Protein AF-A0A6C0IBD9-F1 (afdb_monomer_lite)

pLDDT: mean 82.24, std 17.54, range [25.2, 97.81]

Secondary structure (DSSP, 8-state):
---TTTT---SHHHHHHHHHHHHHHHHHTT--HHHHHHHHHHT-HHHHHHH---HHHHHHHHHHHHHHHHHHHHHHHHHH-HHHHHHHHHHTT----SSHHHHHHHHHHH----HHHHHTT---GGG-SHHHHHHHHHH-GGGSPPHHHHHT-HHHHHHHHHTTS-SS---

Foldseek 3Di:
DQDPVLPPQPDLVQLVVLLVVLVVVCVVVVHDSVVLLVCLLVVVVVVVCVVDPDPVNVVSSVSNNVVLLVLLVLVLVCLVDLVSLQSVCVVLVHHRDPDSVVSLVCCLVFAQDQSSCVSNVNDDPVQRDLVSSVVVCVVVVSSQRRQVSQVVRPSSNVSVVSSDPPRDDDD

Structure (mmCIF, N/CA/C/O backbone):
data_AF-A0A6C0IBD9-F1
#
_entry.id   AF-A0A6C0IBD9-F1
#
loop_
_atom_site.group_PDB
_atom_site.id
_atom_site.type_symbol
_atom_site.label_atom_id
_atom_site.label_alt_id
_atom_site.label_comp_id
_atom_site.label_asym_id
_atom_site.label_entity_id
_atom_site.label_seq_id
_atom_site.pdbx_PDB_ins_code
_atom_site.Cartn_x
_atom_site.Cartn_y
_atom_site.Cartn_z
_atom_site.occupancy
_atom_site.B_iso_or_equiv
_atom_site.auth_seq_id
_atom_site.auth_comp_id
_atom_site.auth_asym_id
_atom_site.auth_atom_id
_atom_site.pdbx_PDB_model_num
ATOM 1 N N . MET A 1 1 ? 25.319 10.647 -8.189 1.00 31.70 1 MET A N 1
ATOM 2 C CA . MET A 1 1 ? 24.525 11.658 -7.456 1.00 31.70 1 MET A CA 1
ATOM 3 C C . MET A 1 1 ? 23.098 11.141 -7.379 1.00 31.70 1 MET A C 1
ATOM 5 O O . MET A 1 1 ? 22.631 10.667 -8.409 1.00 31.70 1 MET A O 1
ATOM 9 N N . PRO A 1 2 ? 22.431 11.127 -6.214 1.00 34.00 2 PRO A N 1
ATOM 10 C CA . PRO A 1 2 ? 21.017 10.770 -6.173 1.00 34.00 2 PRO A CA 1
ATOM 11 C C . PRO A 1 2 ? 20.202 11.852 -6.917 1.00 34.00 2 PRO A C 1
ATOM 13 O O . PRO A 1 2 ? 20.572 13.027 -6.829 1.00 34.00 2 PRO A O 1
ATOM 16 N N . PRO A 1 3 ? 19.142 11.495 -7.665 1.00 36.56 3 PRO A N 1
ATOM 17 C CA . PRO A 1 3 ? 18.334 12.463 -8.404 1.00 36.56 3 PRO A CA 1
ATOM 18 C C . PRO A 1 3 ? 17.710 13.496 -7.458 1.00 36.56 3 PRO A C 1
ATOM 20 O O . PRO A 1 3 ? 17.002 13.145 -6.513 1.00 36.56 3 PRO A O 1
ATOM 23 N N . GLN A 1 4 ? 17.948 14.781 -7.734 1.00 39.50 4 GLN A N 1
ATOM 24 C CA . GLN A 1 4 ? 17.478 15.932 -6.947 1.00 39.50 4 GLN A CA 1
ATOM 25 C C . GLN A 1 4 ? 15.945 16.117 -6.950 1.00 39.50 4 GLN A C 1
ATOM 27 O O . GLN A 1 4 ? 15.435 16.998 -6.259 1.00 39.50 4 GLN A O 1
ATOM 32 N N . GLN A 1 5 ? 15.186 15.267 -7.650 1.00 38.66 5 GLN A N 1
ATOM 33 C CA . GLN A 1 5 ? 13.717 15.279 -7.647 1.00 38.66 5 GLN A CA 1
ATOM 34 C C . GLN A 1 5 ? 13.072 14.275 -6.677 1.00 38.66 5 GLN A C 1
ATOM 36 O O . GLN A 1 5 ? 11.886 14.396 -6.386 1.00 38.66 5 GLN A O 1
ATOM 41 N N . LEU A 1 6 ? 13.842 13.360 -6.075 1.00 40.53 6 LEU A N 1
ATOM 42 C CA . LEU A 1 6 ? 13.372 12.543 -4.942 1.00 40.53 6 LEU A CA 1
ATOM 43 C C . LEU A 1 6 ? 13.369 13.321 -3.608 1.00 40.53 6 LEU A C 1
ATOM 45 O O . LEU A 1 6 ? 12.965 12.790 -2.577 1.00 40.53 6 LEU A O 1
ATOM 49 N N . SER A 1 7 ? 13.797 14.589 -3.631 1.00 35.22 7 SER A N 1
ATOM 50 C CA . SER A 1 7 ? 13.918 15.481 -2.467 1.00 35.22 7 SER A CA 1
ATOM 51 C C . SER A 1 7 ? 12.620 16.181 -2.056 1.00 35.22 7 SER A C 1
ATOM 53 O O . SER A 1 7 ? 12.637 16.964 -1.110 1.00 35.22 7 SER A O 1
ATOM 55 N N . GLN A 1 8 ? 11.485 15.896 -2.699 1.00 40.84 8 GLN A N 1
ATOM 56 C CA . GLN A 1 8 ? 10.201 16.077 -2.022 1.00 40.84 8 GLN A CA 1
ATOM 57 C C . GLN A 1 8 ? 9.973 14.850 -1.143 1.00 40.84 8 GLN A C 1
ATOM 59 O O . GLN A 1 8 ? 9.264 13.916 -1.510 1.00 40.84 8 GLN A O 1
ATOM 64 N N . SER A 1 9 ? 10.613 14.853 0.026 1.00 41.69 9 SER A N 1
ATOM 65 C CA . SER A 1 9 ? 10.329 13.965 1.150 1.00 41.69 9 SER A CA 1
ATOM 66 C C . SER A 1 9 ? 8.901 14.211 1.660 1.00 41.69 9 SER A C 1
ATOM 68 O O . SER A 1 9 ? 8.670 14.756 2.736 1.00 41.69 9 SER A O 1
ATOM 70 N N . LEU A 1 10 ? 7.909 13.834 0.856 1.00 43.06 10 LEU A N 1
ATOM 71 C CA . LEU A 1 10 ? 6.493 13.880 1.189 1.00 43.06 10 LEU A CA 1
ATOM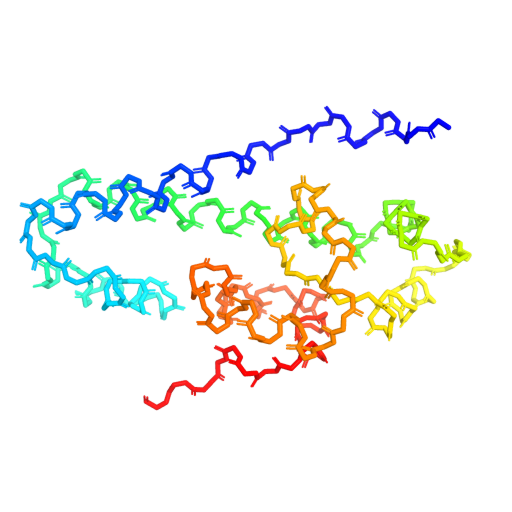 72 C C . LEU A 1 10 ? 6.203 12.843 2.285 1.00 43.06 10 LEU A C 1
ATOM 74 O O . LEU A 1 10 ? 6.016 11.658 2.029 1.00 43.06 10 LEU A O 1
ATOM 78 N N . GLN A 1 11 ? 6.261 13.318 3.530 1.00 47.41 11 GLN A N 1
ATOM 79 C CA . GLN A 1 11 ? 5.359 13.034 4.657 1.00 47.41 11 GLN A CA 1
ATOM 80 C C . GLN A 1 11 ? 4.943 11.581 4.975 1.00 47.41 11 GLN A C 1
ATOM 82 O O . GLN A 1 11 ? 4.006 11.361 5.728 1.00 47.41 11 GLN A O 1
ATOM 87 N N . LEU A 1 12 ? 5.687 10.555 4.568 1.00 53.12 12 LEU A N 1
ATOM 88 C CA . LEU A 1 12 ? 5.443 9.183 5.047 1.00 53.12 12 LEU A CA 1
ATOM 89 C C . LEU A 1 12 ? 5.873 8.922 6.499 1.00 53.12 12 LEU A C 1
ATOM 91 O O . LEU A 1 12 ? 5.626 7.838 7.033 1.00 53.12 12 LEU A O 1
ATOM 95 N N . SER A 1 13 ? 6.503 9.900 7.160 1.00 60.91 13 SER A N 1
ATOM 96 C CA . SER A 1 13 ? 6.612 9.927 8.625 1.00 60.91 13 SER A CA 1
ATOM 97 C C . SER A 1 13 ? 5.240 10.058 9.294 1.00 60.91 13 SER A C 1
ATOM 99 O O . SER A 1 13 ? 5.059 9.532 10.389 1.00 60.91 13 SER A O 1
ATOM 101 N N . SER A 1 14 ? 4.268 10.685 8.623 1.00 84.56 14 SER A N 1
ATOM 102 C CA . SER A 1 14 ? 2.921 10.919 9.146 1.00 84.56 14 SER A CA 1
ATOM 103 C C . SER A 1 14 ? 2.091 9.635 9.204 1.00 84.56 14 SER A C 1
ATOM 105 O O . SER A 1 14 ? 1.428 9.395 10.206 1.00 84.56 14 SER A O 1
ATOM 107 N N . TYR A 1 15 ? 2.182 8.745 8.204 1.00 90.75 15 TYR A N 1
ATOM 108 C CA . TYR A 1 15 ? 1.465 7.460 8.242 1.00 9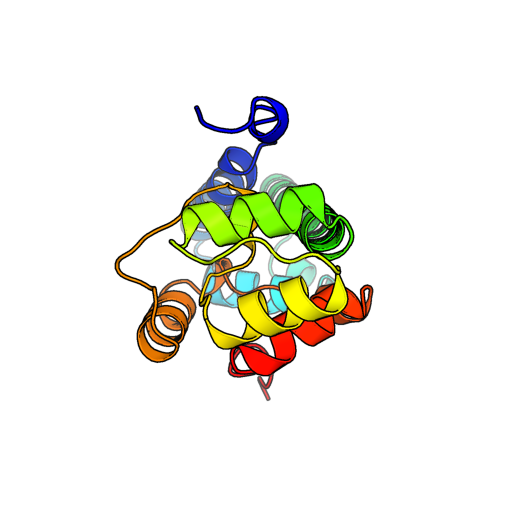0.75 15 TYR A CA 1
ATOM 109 C C . TYR A 1 15 ? 1.868 6.597 9.445 1.00 90.75 15 TYR A C 1
ATOM 111 O O . TYR A 1 15 ? 1.018 6.133 10.204 1.00 90.75 15 TYR A O 1
ATOM 119 N N . ASP A 1 16 ? 3.176 6.389 9.629 1.00 90.50 16 ASP A N 1
ATOM 120 C CA . ASP A 1 16 ? 3.690 5.581 10.741 1.00 90.50 16 ASP A CA 1
ATOM 121 C C . ASP A 1 16 ? 3.402 6.244 12.096 1.00 90.50 16 ASP A C 1
ATOM 123 O O . ASP A 1 16 ? 3.148 5.542 13.076 1.00 90.50 16 ASP A O 1
ATOM 127 N N . TYR A 1 17 ? 3.389 7.582 12.138 1.00 92.81 17 TYR A N 1
ATOM 128 C CA . TYR A 1 17 ? 2.923 8.356 13.284 1.00 92.81 17 TYR A CA 1
ATOM 129 C C . TYR A 1 17 ? 1.454 8.040 13.601 1.00 92.81 17 TYR A C 1
ATOM 131 O O . TYR A 1 17 ? 1.188 7.512 14.675 1.00 92.81 17 TYR A O 1
ATOM 139 N N . TYR A 1 18 ? 0.516 8.241 12.668 1.00 95.50 18 TYR A N 1
ATOM 140 C CA . TYR A 1 18 ? -0.912 8.021 12.935 1.00 95.50 18 TYR A CA 1
ATOM 141 C C . TYR A 1 18 ? -1.237 6.568 13.289 1.00 95.50 18 TYR A C 1
ATOM 143 O O . TYR A 1 18 ? -2.070 6.325 14.156 1.00 95.50 18 TYR A O 1
ATOM 151 N N . ILE A 1 19 ? -0.550 5.590 12.688 1.00 95.56 19 ILE A N 1
ATOM 152 C CA . ILE A 1 19 ? -0.688 4.179 13.077 1.00 95.56 19 ILE A CA 1
ATOM 153 C C . ILE A 1 19 ? -0.262 3.953 14.531 1.00 95.56 19 ILE A C 1
ATOM 155 O O . ILE A 1 19 ? -0.921 3.203 15.255 1.00 95.56 19 ILE A O 1
ATOM 159 N N . ARG A 1 20 ? 0.843 4.569 14.962 1.00 95.75 20 ARG A N 1
ATOM 160 C CA . ARG A 1 20 ? 1.328 4.449 16.338 1.00 95.75 20 ARG A CA 1
ATOM 161 C C . ARG A 1 20 ? 0.386 5.143 17.318 1.00 95.75 20 ARG A C 1
ATOM 163 O O . ARG A 1 20 ? 0.030 4.516 18.310 1.00 95.75 20 ARG A O 1
ATOM 170 N N . GLU A 1 21 ? -0.031 6.373 17.028 1.00 97.12 21 GLU A N 1
ATOM 171 C CA . GLU A 1 21 ? -0.967 7.115 17.879 1.00 97.12 21 GLU A CA 1
ATOM 172 C C . GLU A 1 21 ? -2.305 6.373 17.991 1.00 97.12 21 GLU A C 1
ATOM 174 O O . GLU A 1 21 ? -2.779 6.135 19.095 1.00 97.12 21 GLU A O 1
ATOM 179 N N . LEU A 1 22 ? -2.853 5.863 16.878 1.00 97.06 22 LEU A N 1
ATOM 180 C CA . LEU A 1 22 ? -4.075 5.052 16.903 1.00 97.06 22 LEU A CA 1
ATOM 181 C C . LEU A 1 22 ? -3.910 3.821 17.799 1.00 97.06 22 LEU A C 1
ATOM 183 O O . LEU A 1 22 ? -4.800 3.480 18.572 1.00 97.06 22 LEU A O 1
ATOM 187 N N . LYS A 1 23 ? -2.765 3.138 17.711 1.00 97.12 23 LYS A N 1
ATOM 188 C CA . LYS A 1 23 ? -2.494 1.968 18.548 1.00 97.12 23 LYS A CA 1
ATOM 189 C C . LYS A 1 23 ? -2.469 2.325 20.039 1.00 97.12 23 LYS A C 1
ATOM 191 O O . LYS A 1 23 ? -2.993 1.546 20.830 1.00 97.12 23 LYS A O 1
ATOM 196 N N . ILE A 1 24 ? -1.882 3.466 20.404 1.00 96.94 24 ILE A N 1
ATOM 197 C CA . ILE A 1 24 ? -1.840 3.966 21.786 1.00 96.94 24 ILE A CA 1
ATOM 198 C C . ILE A 1 24 ? -3.256 4.302 22.268 1.00 96.94 24 ILE A C 1
ATOM 200 O O . ILE A 1 24 ? -3.685 3.790 23.299 1.00 96.94 24 ILE A O 1
ATOM 204 N N . GLU A 1 25 ? -4.013 5.080 21.495 1.00 97.06 25 GLU A N 1
ATOM 205 C CA . GLU A 1 25 ? -5.364 5.512 21.872 1.00 97.06 25 GLU A CA 1
ATOM 206 C C . GLU A 1 25 ? -6.341 4.340 22.027 1.00 97.06 25 GLU A C 1
ATOM 208 O O . GLU A 1 25 ? -7.132 4.303 22.975 1.00 97.06 25 GLU A O 1
ATOM 213 N N . LEU A 1 26 ? -6.256 3.341 21.142 1.00 96.38 26 LEU A N 1
ATOM 214 C CA . LEU A 1 26 ? -7.049 2.118 21.259 1.00 96.38 26 LEU A CA 1
ATOM 215 C C . LEU A 1 26 ? -6.637 1.293 22.481 1.00 96.38 26 LEU A C 1
ATOM 217 O O . LEU A 1 26 ? -7.504 0.799 23.200 1.00 96.38 26 LEU A O 1
ATOM 221 N N . GLN A 1 27 ? -5.334 1.175 22.757 1.00 96.00 27 GLN A N 1
ATOM 222 C CA . GLN A 1 27 ? -4.835 0.465 23.935 1.00 96.00 27 GLN A CA 1
ATOM 223 C C . GLN A 1 27 ? -5.318 1.119 25.237 1.00 96.00 27 GLN A C 1
ATOM 225 O O . GLN A 1 27 ? -5.763 0.405 26.134 1.00 96.00 27 GLN A O 1
ATOM 230 N N . ASN A 1 28 ? -5.303 2.452 25.316 1.00 95.31 28 ASN A N 1
ATOM 231 C CA . ASN A 1 28 ? -5.788 3.208 26.476 1.00 95.31 28 ASN A CA 1
ATOM 232 C C . ASN A 1 28 ? -7.280 2.967 26.764 1.00 95.31 28 ASN A C 1
ATOM 234 O O . ASN A 1 28 ? -7.715 3.100 27.903 1.00 95.31 28 ASN A O 1
ATOM 238 N N . ARG A 1 29 ? -8.058 2.575 25.747 1.00 93.62 29 ARG A N 1
ATOM 239 C CA . ARG A 1 29 ? -9.495 2.265 25.849 1.00 93.62 29 ARG A CA 1
ATOM 240 C C . ARG A 1 29 ? -9.796 0.763 25.878 1.00 93.62 29 ARG A C 1
ATOM 242 O O . ARG A 1 29 ? -10.957 0.372 25.850 1.00 93.62 29 ARG A O 1
ATOM 249 N N . GLY A 1 30 ? -8.773 -0.093 25.903 1.00 94.62 30 GLY A N 1
ATOM 250 C CA . GLY A 1 30 ? -8.948 -1.549 25.883 1.00 94.62 30 GLY A CA 1
ATOM 251 C C . GLY A 1 30 ? -9.475 -2.106 24.553 1.00 94.62 30 GLY A C 1
ATOM 252 O O . GLY A 1 30 ? -9.989 -3.223 24.512 1.00 94.62 30 GLY A O 1
ATOM 253 N N . ILE A 1 31 ? -9.349 -1.357 23.454 1.00 94.94 31 ILE A N 1
ATOM 254 C CA . ILE A 1 31 ? -9.836 -1.750 22.129 1.00 94.94 31 ILE A CA 1
ATOM 255 C C . ILE A 1 31 ? -8.717 -2.445 21.345 1.00 94.94 31 ILE A C 1
ATOM 257 O O . ILE A 1 31 ? -7.569 -2.001 21.290 1.00 94.94 31 ILE A O 1
ATOM 261 N N . ASN A 1 32 ? -9.048 -3.559 20.690 1.00 94.56 32 ASN A N 1
ATOM 262 C CA . ASN A 1 32 ? -8.076 -4.328 19.922 1.00 94.56 32 ASN A CA 1
ATOM 263 C C . ASN A 1 32 ? -7.703 -3.624 18.602 1.00 94.56 32 ASN A C 1
ATOM 265 O O . ASN A 1 32 ? -8.508 -3.550 17.672 1.00 94.56 32 ASN A O 1
ATOM 269 N N . PHE A 1 33 ? -6.441 -3.197 18.486 1.00 94.94 33 PHE A N 1
ATOM 270 C CA . PHE A 1 33 ? -5.902 -2.550 17.282 1.00 94.94 33 PHE A CA 1
ATOM 271 C C . PHE A 1 33 ? -6.101 -3.363 15.995 1.00 94.94 33 PHE A C 1
ATOM 273 O O . PHE A 1 33 ? -6.429 -2.792 14.958 1.00 94.94 33 PHE A O 1
ATOM 280 N N . ASN A 1 34 ? -5.926 -4.688 16.030 1.00 91.69 34 ASN A N 1
ATOM 281 C CA . ASN A 1 34 ? -6.052 -5.514 14.826 1.00 91.69 34 ASN A CA 1
ATOM 282 C C . ASN A 1 34 ? -7.502 -5.587 14.329 1.00 91.69 34 ASN A C 1
ATOM 284 O O . ASN A 1 34 ? -7.712 -5.647 13.117 1.00 91.69 34 ASN A O 1
ATOM 288 N N . ASN A 1 35 ? -8.483 -5.549 15.238 1.00 92.38 35 ASN A N 1
ATOM 289 C CA . ASN A 1 35 ? -9.898 -5.509 14.867 1.00 92.38 35 ASN A CA 1
ATOM 290 C C . ASN A 1 35 ? -10.220 -4.207 14.131 1.00 92.38 35 ASN A C 1
ATOM 292 O O . ASN A 1 35 ? -10.748 -4.259 13.023 1.00 92.38 35 ASN A O 1
ATOM 296 N N . ILE A 1 36 ? -9.817 -3.063 14.693 1.00 94.56 36 ILE A N 1
ATOM 297 C CA . ILE A 1 36 ? -10.009 -1.753 14.057 1.00 94.56 36 ILE A CA 1
ATOM 298 C C . ILE A 1 36 ? -9.263 -1.680 12.724 1.00 94.56 36 ILE A C 1
ATOM 300 O O . ILE A 1 36 ? -9.847 -1.333 11.704 1.00 94.56 36 ILE A O 1
ATOM 304 N N . LEU A 1 37 ? -7.999 -2.103 12.679 1.00 92.44 37 LEU A N 1
ATOM 305 C CA . LEU A 1 37 ? -7.212 -2.101 11.448 1.00 92.44 37 LEU A CA 1
ATOM 306 C C . LEU A 1 37 ? -7.848 -2.951 10.336 1.00 92.44 37 LEU A C 1
ATOM 308 O O . LEU A 1 37 ? -7.778 -2.575 9.164 1.00 92.44 37 LEU A O 1
ATOM 312 N N . ARG A 1 38 ? -8.459 -4.092 10.680 1.00 90.19 38 ARG A N 1
ATOM 313 C CA . ARG A 1 38 ? -9.203 -4.920 9.721 1.00 90.19 38 ARG A CA 1
ATOM 314 C C . ARG A 1 38 ? -10.385 -4.149 9.135 1.00 90.19 38 ARG A C 1
ATOM 316 O O . ARG A 1 38 ? -10.545 -4.169 7.920 1.00 90.19 38 ARG A O 1
ATOM 323 N N . LEU A 1 39 ? -11.157 -3.453 9.969 1.00 92.00 39 LEU A N 1
ATOM 324 C CA . LEU A 1 39 ? -12.292 -2.642 9.520 1.00 92.00 39 LEU A CA 1
ATOM 325 C C . LEU A 1 39 ? -11.834 -1.487 8.620 1.00 92.00 39 LEU A C 1
ATOM 327 O O . LEU A 1 39 ? -12.358 -1.336 7.521 1.00 92.00 39 LEU A O 1
ATOM 331 N N . ILE A 1 40 ? -10.764 -0.773 8.996 1.00 91.00 40 ILE A N 1
ATOM 332 C CA . ILE A 1 40 ? -10.164 0.285 8.159 1.00 91.00 40 ILE A CA 1
ATOM 333 C C . ILE A 1 40 ? -9.731 -0.280 6.797 1.00 91.00 40 ILE A C 1
ATOM 335 O O . ILE A 1 40 ? -9.925 0.347 5.759 1.00 91.00 40 ILE A O 1
ATOM 339 N N . ASN A 1 41 ? -9.119 -1.468 6.770 1.00 85.19 41 ASN A N 1
ATOM 340 C CA . ASN A 1 41 ? -8.682 -2.104 5.522 1.00 85.19 41 ASN A CA 1
ATOM 341 C C . ASN A 1 41 ? -9.843 -2.536 4.618 1.00 85.19 41 ASN A C 1
ATOM 343 O O . ASN A 1 41 ? -9.652 -2.598 3.404 1.00 85.19 41 ASN A O 1
ATOM 347 N N . ASN A 1 42 ? -10.999 -2.837 5.208 1.00 84.56 42 ASN A N 1
ATOM 348 C CA . ASN A 1 42 ? -12.224 -3.207 4.504 1.00 84.56 42 ASN A CA 1
ATOM 349 C C . ASN A 1 42 ? -13.122 -2.000 4.186 1.00 84.56 42 ASN A C 1
ATOM 351 O O . ASN A 1 42 ? -14.161 -2.189 3.558 1.00 84.56 42 ASN A O 1
ATOM 355 N N . GLN A 1 43 ? -12.730 -0.796 4.626 1.00 85.94 43 GLN A N 1
ATOM 356 C CA . GLN A 1 43 ? -13.541 0.425 4.560 1.00 85.94 43 GLN A CA 1
ATOM 357 C C . GLN A 1 43 ? -14.906 0.277 5.263 1.00 85.94 43 GLN A C 1
ATOM 359 O O . GLN A 1 43 ? -15.892 0.884 4.859 1.00 85.94 43 GLN A O 1
ATOM 364 N N . ASP A 1 44 ? -14.963 -0.530 6.326 1.00 89.44 44 ASP A N 1
ATOM 365 C CA . ASP A 1 44 ? -16.169 -0.746 7.134 1.00 89.44 44 ASP A CA 1
ATOM 366 C C . ASP A 1 44 ? -16.275 0.326 8.230 1.00 89.44 44 ASP A C 1
ATOM 368 O O . ASP A 1 44 ? -15.952 0.093 9.397 1.00 89.44 44 ASP A O 1
ATOM 372 N N . PHE A 1 45 ? -16.645 1.543 7.824 1.00 88.50 45 PHE A N 1
ATOM 373 C CA . PHE A 1 45 ? -16.739 2.690 8.730 1.00 88.50 45 PHE A CA 1
ATOM 374 C C . PHE A 1 45 ? -17.926 2.589 9.692 1.00 88.50 45 PHE A C 1
ATOM 376 O O . PHE A 1 45 ? -17.801 3.005 10.839 1.00 88.50 45 PHE A O 1
ATOM 383 N N . GLU A 1 46 ? -19.027 1.961 9.278 1.00 89.62 46 GLU A N 1
ATOM 384 C CA . GLU A 1 46 ? -20.162 1.677 10.165 1.00 89.62 46 GLU A CA 1
ATOM 385 C C . GLU A 1 46 ? -19.749 0.727 11.297 1.00 89.62 46 GLU A C 1
ATOM 387 O O . GLU A 1 46 ? -20.015 0.997 12.471 1.00 89.62 46 GLU A O 1
ATOM 392 N N . GLY A 1 47 ? -19.013 -0.343 10.972 1.00 90.94 47 GLY A N 1
ATOM 393 C CA . GLY A 1 47 ? -18.452 -1.257 11.961 1.00 90.94 47 GLY A CA 1
ATOM 394 C C . GLY A 1 47 ? -17.442 -0.587 12.898 1.00 90.94 47 GLY A C 1
ATOM 395 O O . GLY A 1 47 ? -17.368 -0.946 14.073 1.00 90.94 47 GLY A O 1
ATOM 396 N N . ILE A 1 48 ? -16.684 0.407 12.417 1.00 91.31 48 ILE A N 1
ATOM 397 C CA . ILE A 1 48 ? -15.802 1.223 13.269 1.00 91.31 48 ILE A CA 1
ATOM 398 C C . ILE A 1 48 ? -16.635 2.061 14.238 1.00 91.31 48 ILE A C 1
ATOM 400 O O . ILE A 1 48 ? -16.383 1.993 15.439 1.00 91.31 48 ILE A O 1
ATOM 404 N N . SER A 1 49 ? -17.639 2.794 13.748 1.00 89.88 49 SER A N 1
ATOM 405 C CA . SER A 1 49 ? -18.496 3.654 14.575 1.00 89.88 49 SER A CA 1
ATOM 406 C C . SER A 1 49 ? -19.287 2.878 15.632 1.00 89.88 49 SER A C 1
ATOM 408 O O . SER A 1 49 ? -19.561 3.405 16.706 1.00 89.88 49 SER A O 1
ATOM 410 N N . ALA A 1 50 ? -19.611 1.608 15.374 1.00 91.50 50 ALA A N 1
ATOM 411 C CA . ALA A 1 50 ? -20.248 0.732 16.358 1.00 91.50 50 ALA A CA 1
ATOM 412 C C . ALA A 1 50 ? -19.325 0.352 17.536 1.00 91.50 50 ALA A C 1
ATOM 414 O O . ALA A 1 50 ? -19.811 -0.023 18.602 1.00 91.50 50 ALA A O 1
ATOM 415 N N . ILE A 1 51 ? -18.002 0.421 17.354 1.00 90.00 51 ILE A N 1
ATOM 416 C CA . ILE A 1 51 ? -16.995 0.072 18.374 1.00 90.00 51 ILE A CA 1
ATOM 417 C C . ILE A 1 51 ? -16.406 1.331 19.018 1.00 90.00 51 ILE A C 1
ATOM 419 O O . ILE A 1 51 ? -16.064 1.330 20.200 1.00 90.00 51 ILE A O 1
ATOM 423 N N . VAL A 1 52 ? -16.249 2.389 18.228 1.00 88.69 52 VAL A N 1
ATOM 424 C CA . VAL A 1 52 ? -15.563 3.621 18.593 1.00 88.69 52 VAL A CA 1
ATOM 425 C C . VAL A 1 52 ? -16.511 4.796 18.397 1.00 88.69 52 VAL A C 1
ATOM 427 O O . VAL A 1 52 ? -16.855 5.149 17.273 1.00 88.69 52 VAL A O 1
ATOM 430 N N . ASN A 1 53 ? -16.850 5.457 19.499 1.00 86.88 53 ASN A N 1
ATOM 431 C CA . ASN A 1 53 ? -17.492 6.767 19.495 1.00 86.88 53 ASN A CA 1
ATOM 432 C C . ASN A 1 53 ? -16.566 7.775 20.192 1.00 86.88 53 ASN A C 1
ATOM 434 O O . ASN A 1 53 ? -16.802 8.163 21.334 1.00 86.88 53 ASN A O 1
ATOM 438 N N . ASP A 1 54 ? -15.440 8.082 19.546 1.00 92.44 54 ASP A N 1
ATOM 439 C CA . ASP A 1 54 ? -14.375 8.921 20.096 1.00 92.44 54 ASP A CA 1
ATOM 440 C C . ASP A 1 54 ? -13.744 9.769 18.986 1.00 92.44 54 ASP A C 1
ATOM 442 O O . ASP A 1 54 ? -13.221 9.236 18.002 1.00 92.44 54 ASP A O 1
ATOM 446 N N . ASP A 1 55 ? -13.787 11.089 19.157 1.00 92.69 55 ASP A N 1
ATOM 447 C CA . ASP A 1 55 ? -13.347 12.050 18.143 1.00 92.69 55 ASP A CA 1
ATOM 448 C C . ASP A 1 55 ? -11.854 11.935 17.818 1.00 92.69 55 ASP A C 1
ATOM 450 O O . ASP A 1 55 ? -11.458 12.091 16.662 1.00 92.69 55 ASP A O 1
ATOM 454 N N . ILE 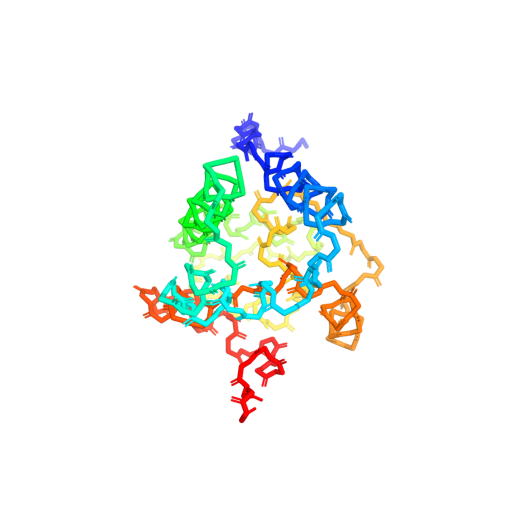A 1 56 ? -11.013 11.623 18.812 1.00 94.50 56 ILE A N 1
ATOM 455 C CA . ILE A 1 56 ? -9.564 11.489 18.617 1.00 94.50 56 ILE A CA 1
ATOM 456 C C . ILE A 1 56 ? -9.281 10.256 17.764 1.00 94.50 56 ILE A C 1
ATOM 458 O O . ILE A 1 56 ? -8.509 10.327 16.805 1.00 94.50 56 ILE A O 1
ATOM 462 N N . ILE A 1 57 ? -9.915 9.125 18.079 1.00 94.88 57 ILE A N 1
ATOM 463 C CA . ILE A 1 57 ? -9.735 7.902 17.293 1.00 94.88 57 ILE A CA 1
ATOM 464 C C . ILE A 1 57 ? -10.275 8.088 15.874 1.00 94.88 57 ILE A C 1
ATOM 466 O O . ILE A 1 57 ? -9.580 7.726 14.923 1.00 94.88 57 ILE A O 1
ATOM 470 N N . ASN A 1 58 ? -11.464 8.672 15.719 1.00 93.56 58 ASN A N 1
ATOM 471 C CA . ASN A 1 58 ? -12.053 8.928 14.405 1.00 93.56 58 ASN A CA 1
ATOM 472 C C . ASN A 1 58 ? -11.139 9.821 13.555 1.00 93.56 58 ASN A C 1
ATOM 474 O O . ASN A 1 58 ? -10.805 9.459 12.427 1.00 93.56 58 ASN A O 1
ATOM 478 N N . TYR A 1 59 ? -10.606 10.900 14.136 1.00 94.88 59 TYR A N 1
ATOM 479 C CA . TYR A 1 59 ? -9.613 11.744 13.474 1.00 94.88 59 TYR A CA 1
ATOM 480 C C . TYR A 1 59 ? -8.376 10.950 13.024 1.00 94.88 59 TYR A C 1
ATOM 482 O O . TYR A 1 59 ? -7.938 11.070 11.880 1.00 94.88 59 TYR A O 1
ATOM 490 N N . LEU A 1 60 ? -7.801 10.109 13.889 1.00 96.56 60 LEU A N 1
ATOM 491 C CA . LEU A 1 60 ? -6.624 9.305 13.540 1.00 96.56 60 LEU A CA 1
ATOM 492 C C . LEU A 1 60 ? -6.911 8.326 12.393 1.00 96.56 60 LEU A C 1
ATOM 494 O O . LEU A 1 60 ? -6.061 8.142 11.517 1.00 96.56 60 LEU A O 1
ATOM 498 N N . ILE A 1 61 ? -8.099 7.721 12.375 1.00 94.88 61 ILE A N 1
ATOM 499 C CA . ILE A 1 61 ? -8.545 6.830 11.300 1.00 94.88 61 ILE A CA 1
ATOM 500 C C . ILE A 1 61 ? -8.657 7.594 9.980 1.00 94.88 61 ILE A C 1
ATOM 502 O O . ILE A 1 61 ? -8.091 7.147 8.978 1.00 94.88 61 ILE A O 1
ATOM 506 N N . ASP A 1 62 ? -9.290 8.765 9.985 1.00 93.25 62 ASP A N 1
ATOM 507 C CA . ASP A 1 62 ? -9.415 9.613 8.797 1.00 93.25 62 ASP A CA 1
ATOM 508 C C . ASP A 1 62 ? -8.044 10.007 8.248 1.00 93.25 62 ASP A C 1
ATOM 510 O O . ASP A 1 62 ? -7.786 9.902 7.045 1.00 93.25 62 ASP A O 1
ATOM 514 N N . ARG A 1 63 ? -7.108 10.381 9.130 1.00 95.00 63 ARG A N 1
ATOM 515 C CA . ARG A 1 63 ? -5.725 10.676 8.737 1.00 95.00 63 ARG A CA 1
ATOM 516 C C . ARG A 1 63 ? -5.031 9.455 8.131 1.00 95.00 63 ARG A C 1
ATOM 518 O O . ARG A 1 63 ? -4.359 9.593 7.114 1.00 95.00 63 ARG A O 1
ATOM 525 N N . ILE A 1 64 ? -5.214 8.255 8.682 1.00 94.31 64 ILE A N 1
ATOM 526 C CA . ILE A 1 64 ? -4.662 7.012 8.112 1.00 94.31 64 ILE A CA 1
ATOM 527 C C . ILE A 1 64 ? -5.213 6.750 6.707 1.00 94.31 64 ILE A C 1
ATOM 529 O O . ILE A 1 64 ? -4.451 6.368 5.813 1.00 94.31 64 ILE A O 1
ATOM 533 N N . VAL A 1 65 ? -6.519 6.930 6.502 1.00 91.81 65 VAL A N 1
ATOM 534 C CA . VAL A 1 65 ? -7.165 6.748 5.194 1.00 91.81 65 VAL A CA 1
ATOM 535 C C . VAL A 1 65 ? -6.644 7.778 4.193 1.00 91.81 65 VAL A C 1
ATOM 537 O O . VAL A 1 65 ? -6.245 7.407 3.089 1.00 91.81 65 VAL A O 1
ATOM 540 N N . TYR A 1 66 ? -6.555 9.042 4.600 1.00 91.88 66 TYR A N 1
ATOM 541 C CA . TYR A 1 66 ? -6.016 10.125 3.782 1.00 91.88 66 TYR A CA 1
ATOM 542 C C . TYR A 1 66 ? -4.566 9.865 3.341 1.00 91.88 66 TYR A C 1
ATOM 544 O O . TYR A 1 66 ? -4.240 9.941 2.156 1.00 91.88 66 TYR A O 1
ATOM 552 N N . GLU A 1 67 ? -3.692 9.465 4.267 1.00 91.88 67 GLU A N 1
ATOM 553 C CA . GLU A 1 67 ? -2.298 9.133 3.948 1.00 91.88 67 GLU A CA 1
ATOM 554 C C . GLU A 1 67 ? -2.190 7.942 2.977 1.00 91.88 67 GLU A C 1
ATOM 556 O O . GLU A 1 67 ? -1.298 7.898 2.128 1.00 91.88 67 GLU A O 1
ATOM 561 N N . ARG A 1 68 ? -3.112 6.970 3.038 1.00 90.50 68 ARG A N 1
ATOM 562 C CA . ARG A 1 68 ? -3.145 5.850 2.077 1.00 90.50 68 ARG A CA 1
ATOM 563 C C . ARG A 1 68 ? -3.487 6.305 0.662 1.00 90.50 68 ARG A C 1
ATOM 565 O O . ARG A 1 68 ? -2.912 5.755 -0.284 1.00 90.50 68 ARG A O 1
ATOM 572 N N . ASP A 1 69 ? -4.379 7.279 0.506 1.00 89.81 69 ASP A N 1
ATOM 573 C CA . ASP A 1 69 ? -4.668 7.878 -0.802 1.00 89.81 69 ASP A CA 1
ATOM 574 C C . ASP A 1 69 ? -3.419 8.577 -1.359 1.00 89.81 69 ASP A C 1
ATOM 576 O O . ASP A 1 69 ? -2.990 8.290 -2.480 1.00 89.81 69 ASP A O 1
ATOM 580 N N . ILE A 1 70 ? -2.737 9.388 -0.538 1.00 90.50 70 ILE A N 1
ATOM 581 C CA . ILE A 1 70 ? -1.472 10.038 -0.923 1.00 90.50 70 ILE A CA 1
ATOM 582 C C . ILE A 1 70 ? -0.448 9.003 -1.402 1.00 90.50 70 ILE A C 1
ATOM 584 O O . ILE A 1 70 ? 0.116 9.144 -2.490 1.00 90.50 70 ILE A O 1
ATOM 588 N N . VAL A 1 71 ? -0.235 7.930 -0.637 1.00 90.38 71 VAL A N 1
ATOM 589 C CA . VAL A 1 71 ? 0.694 6.847 -1.002 1.00 90.38 71 VAL A CA 1
ATOM 590 C C . VAL A 1 71 ? 0.320 6.208 -2.339 1.00 90.38 71 VAL A C 1
ATOM 592 O O . VAL A 1 71 ? 1.193 5.971 -3.180 1.00 90.38 71 VAL A O 1
ATOM 595 N N . GLY A 1 72 ? -0.971 5.960 -2.565 1.00 89.25 72 GLY A N 1
ATOM 596 C CA . GLY A 1 72 ? -1.479 5.431 -3.829 1.00 89.25 72 GLY A CA 1
ATOM 597 C C . GLY A 1 72 ? -1.164 6.346 -5.010 1.00 89.25 72 GLY A C 1
ATOM 598 O O . GLY A 1 72 ? -0.666 5.881 -6.042 1.00 89.25 72 GLY A O 1
ATOM 599 N N . ARG A 1 73 ? -1.386 7.655 -4.849 1.00 89.62 73 ARG A N 1
ATOM 600 C CA . ARG A 1 73 ? -1.096 8.673 -5.869 1.00 89.62 73 ARG A CA 1
ATOM 601 C C . ARG A 1 73 ? 0.394 8.772 -6.173 1.00 89.62 73 ARG A C 1
ATOM 603 O O . ARG A 1 73 ? 0.764 8.743 -7.348 1.00 89.62 73 ARG A O 1
ATOM 610 N N . VAL A 1 74 ? 1.242 8.817 -5.145 1.00 91.25 74 VAL A N 1
ATOM 611 C CA . VAL A 1 74 ? 2.706 8.867 -5.292 1.00 91.25 74 VAL A CA 1
ATOM 612 C C . VAL A 1 74 ? 3.204 7.658 -6.078 1.00 91.25 74 VAL A C 1
ATOM 614 O O . VAL A 1 74 ? 3.871 7.816 -7.101 1.00 91.25 74 VAL A O 1
ATOM 617 N N . VAL A 1 75 ? 2.831 6.441 -5.670 1.00 90.12 75 VAL A N 1
ATOM 618 C CA . VAL A 1 75 ? 3.289 5.234 -6.373 1.00 90.12 75 VAL A CA 1
ATOM 619 C C . VAL A 1 75 ? 2.690 5.131 -7.768 1.00 90.12 75 VAL A C 1
ATOM 621 O O . VAL A 1 75 ? 3.388 4.745 -8.702 1.00 90.12 75 VAL A O 1
ATOM 624 N N . SER A 1 76 ? 1.433 5.523 -7.962 1.00 90.75 76 SER A N 1
ATOM 625 C CA . SER A 1 76 ? 0.859 5.606 -9.304 1.00 90.75 76 SER A CA 1
ATOM 626 C C . SER A 1 76 ? 1.657 6.545 -10.209 1.00 90.75 76 SER A C 1
ATOM 628 O O . SER A 1 76 ? 1.881 6.205 -11.370 1.00 90.75 76 SER A O 1
ATOM 630 N N . ASN A 1 77 ? 2.085 7.703 -9.704 1.00 93.00 77 ASN A N 1
ATOM 631 C CA . ASN A 1 77 ? 2.897 8.646 -10.465 1.00 93.00 77 ASN A CA 1
ATOM 632 C C . ASN A 1 77 ? 4.253 8.032 -10.843 1.00 93.00 77 ASN A C 1
ATOM 634 O O . ASN A 1 77 ? 4.604 8.010 -12.021 1.00 93.00 77 ASN A O 1
ATOM 638 N N . ILE A 1 78 ? 4.949 7.409 -9.882 1.00 91.75 78 ILE A N 1
ATOM 639 C CA . ILE A 1 78 ? 6.193 6.657 -10.137 1.00 91.75 78 ILE A CA 1
ATOM 640 C C . ILE A 1 78 ? 5.973 5.616 -11.241 1.00 91.75 78 ILE A C 1
ATOM 642 O O . ILE A 1 78 ? 6.739 5.526 -12.193 1.00 91.75 78 ILE A O 1
ATOM 646 N N . LEU A 1 79 ? 4.889 4.842 -11.160 1.00 90.44 79 LEU A N 1
ATOM 647 C CA . LEU A 1 79 ? 4.586 3.812 -12.148 1.00 90.44 79 LEU A CA 1
ATOM 648 C C . LEU A 1 79 ? 4.162 4.386 -13.507 1.00 90.44 79 LEU A C 1
ATOM 650 O O . LEU A 1 79 ? 4.142 3.633 -14.479 1.00 90.44 79 LEU A O 1
ATOM 654 N N . ARG A 1 80 ? 3.774 5.659 -13.623 1.00 93.25 80 ARG A N 1
ATOM 655 C CA . ARG A 1 80 ? 3.337 6.301 -14.879 1.00 93.25 80 ARG A CA 1
ATOM 656 C C . ARG A 1 80 ? 4.417 7.138 -15.555 1.00 93.25 80 ARG A C 1
ATOM 658 O O . ARG A 1 80 ? 4.297 7.365 -16.756 1.00 93.25 80 ARG A O 1
ATOM 665 N N . THR A 1 81 ? 5.482 7.476 -14.845 1.00 95.25 81 THR A N 1
ATOM 666 C CA . THR A 1 81 ? 6.551 8.346 -15.338 1.00 95.25 81 THR A CA 1
ATOM 667 C C . THR A 1 81 ? 7.830 7.545 -15.544 1.00 95.25 81 THR A C 1
ATOM 669 O O . THR A 1 81 ? 8.347 6.944 -14.608 1.00 95.25 81 THR A O 1
ATOM 672 N N . LEU A 1 82 ? 8.343 7.508 -16.780 1.00 95.12 82 LEU A N 1
ATOM 673 C CA . LEU A 1 82 ? 9.509 6.683 -17.125 1.00 95.12 82 LEU A CA 1
ATOM 674 C C . LEU A 1 82 ? 10.759 7.083 -16.334 1.00 95.12 82 LEU A C 1
ATOM 676 O O . LEU A 1 82 ? 11.466 6.204 -15.855 1.00 95.12 82 LEU A O 1
ATOM 680 N N . GLU A 1 83 ? 11.004 8.383 -16.193 1.00 96.62 83 GLU A N 1
ATOM 681 C CA . GLU A 1 83 ? 12.136 8.937 -15.444 1.00 96.62 83 GLU A CA 1
ATOM 682 C C . GLU A 1 83 ? 12.134 8.452 -13.989 1.00 96.62 83 GLU A C 1
ATOM 684 O O . GLU A 1 83 ? 13.030 7.712 -13.592 1.00 96.62 83 GLU A O 1
ATOM 689 N N . LEU A 1 84 ? 11.050 8.716 -13.250 1.00 94.50 84 LEU A N 1
ATOM 690 C CA . LEU A 1 84 ? 10.888 8.256 -11.864 1.00 94.50 84 LEU A CA 1
ATOM 691 C C . LEU A 1 84 ? 10.998 6.734 -11.730 1.00 94.50 84 LEU A C 1
ATOM 693 O O . LEU A 1 84 ? 11.536 6.213 -10.755 1.00 94.50 84 LEU A O 1
ATOM 697 N N . LEU A 1 85 ? 10.471 5.992 -12.702 1.00 92.81 85 LEU A N 1
ATOM 698 C CA . LEU A 1 85 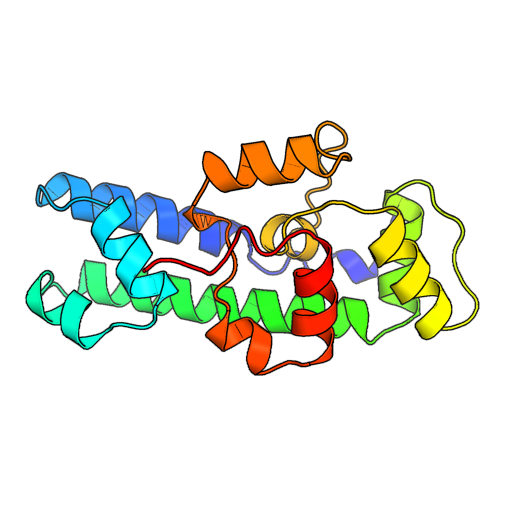? 10.544 4.540 -12.681 1.00 92.81 85 LEU A CA 1
ATOM 699 C C . LEU A 1 85 ? 11.975 4.035 -12.902 1.00 92.81 85 LEU A C 1
ATOM 701 O O . LEU A 1 85 ? 12.380 3.067 -12.260 1.00 92.81 85 LEU A O 1
ATOM 705 N N . ASN A 1 86 ? 12.735 4.683 -13.785 1.00 94.62 86 ASN A N 1
ATOM 706 C CA . ASN A 1 86 ? 14.147 4.389 -14.009 1.00 94.62 86 ASN A CA 1
ATOM 707 C C . ASN A 1 86 ? 14.996 4.735 -12.780 1.00 94.62 86 ASN A C 1
ATOM 709 O O . ASN A 1 86 ? 15.865 3.940 -12.431 1.00 94.62 86 ASN A O 1
ATOM 713 N N . ASP A 1 87 ? 14.694 5.822 -12.068 1.00 93.12 87 ASP A N 1
ATOM 714 C CA . ASP A 1 87 ? 15.346 6.140 -10.792 1.00 93.12 87 ASP A CA 1
ATOM 715 C C . ASP A 1 87 ? 15.162 5.010 -9.773 1.00 93.12 87 ASP A C 1
ATOM 717 O O . ASP A 1 87 ? 16.117 4.567 -9.131 1.00 93.12 87 ASP A O 1
ATOM 721 N N . VAL A 1 88 ? 13.944 4.468 -9.673 1.00 89.88 88 VAL A N 1
ATOM 722 C CA . VAL A 1 88 ? 13.680 3.301 -8.821 1.00 89.88 88 VAL A CA 1
ATOM 723 C C . VAL A 1 88 ? 14.475 2.082 -9.296 1.00 89.88 88 VAL A C 1
ATOM 725 O O . VAL A 1 88 ? 15.045 1.378 -8.467 1.00 89.88 88 VAL A O 1
ATOM 728 N N . LEU A 1 89 ? 14.558 1.813 -10.603 1.00 91.44 89 LEU A N 1
ATOM 729 C CA . LEU A 1 89 ? 15.357 0.693 -11.121 1.00 91.44 89 LEU A CA 1
ATOM 730 C C . LEU A 1 89 ? 16.834 0.811 -10.719 1.00 91.44 89 LEU A C 1
ATOM 732 O O . LEU A 1 89 ? 17.396 -0.167 -10.224 1.00 91.44 89 LEU A O 1
ATOM 736 N N . ILE A 1 90 ? 17.419 2.005 -10.834 1.00 92.94 90 ILE A N 1
ATOM 737 C CA . ILE A 1 90 ? 18.814 2.277 -10.456 1.00 92.94 90 ILE A CA 1
ATOM 738 C C . ILE A 1 90 ? 19.052 1.967 -8.974 1.00 92.94 90 ILE A C 1
ATOM 740 O O . ILE A 1 90 ? 20.035 1.319 -8.624 1.00 92.94 90 ILE A O 1
ATOM 744 N N . ILE A 1 91 ? 18.128 2.354 -8.091 1.00 88.81 91 ILE A N 1
ATOM 745 C CA . ILE A 1 91 ? 18.213 2.078 -6.644 1.00 88.81 91 ILE A CA 1
ATOM 746 C C . ILE A 1 91 ? 18.256 0.569 -6.338 1.00 88.81 91 ILE A C 1
ATOM 748 O O . ILE A 1 91 ? 18.851 0.134 -5.343 1.00 88.81 91 ILE A O 1
ATOM 752 N N . PHE A 1 92 ? 17.620 -0.238 -7.187 1.00 85.56 92 PHE A N 1
ATOM 753 C CA . PHE A 1 92 ? 17.623 -1.697 -7.102 1.00 85.56 92 PHE A CA 1
ATOM 754 C C . PHE A 1 92 ? 18.733 -2.361 -7.924 1.00 85.56 92 PHE A C 1
ATOM 756 O O . PHE A 1 92 ? 18.700 -3.583 -8.081 1.00 85.56 92 PHE A O 1
ATOM 763 N N . ASP A 1 93 ? 19.722 -1.590 -8.381 1.00 90.19 93 ASP A N 1
ATOM 764 C CA . ASP A 1 93 ? 20.863 -2.069 -9.162 1.00 90.19 93 ASP A CA 1
ATOM 765 C C . ASP A 1 93 ? 20.412 -2.703 -10.501 1.00 90.19 93 ASP A C 1
ATOM 767 O O . ASP A 1 93 ? 20.929 -3.732 -10.938 1.00 90.19 93 ASP A O 1
ATOM 771 N N . LEU A 1 94 ? 19.379 -2.124 -11.132 1.00 90.25 94 LEU A N 1
ATOM 772 C CA . LEU A 1 94 ? 18.810 -2.562 -12.409 1.00 90.25 94 LEU A CA 1
ATOM 773 C C . LEU A 1 94 ? 19.037 -1.513 -13.503 1.00 90.25 94 LEU A C 1
ATOM 775 O O . LEU A 1 94 ? 18.936 -0.312 -13.262 1.00 90.25 94 LEU A O 1
ATOM 779 N N . GLU A 1 95 ? 19.250 -1.991 -14.728 1.00 94.88 95 GLU A N 1
ATOM 780 C CA . GLU A 1 95 ? 19.420 -1.145 -15.912 1.00 94.88 95 GLU A CA 1
ATOM 781 C C . GLU A 1 95 ? 18.173 -0.280 -16.192 1.00 94.88 95 GLU A C 1
ATOM 783 O O . GLU A 1 95 ? 17.060 -0.828 -16.305 1.00 94.88 95 GLU A O 1
ATOM 788 N N . PRO A 1 96 ? 18.333 1.045 -16.380 1.00 96.75 96 PRO A N 1
ATOM 789 C CA . PRO A 1 96 ? 17.282 1.918 -16.889 1.00 96.75 96 PRO A CA 1
ATOM 790 C C . PRO A 1 96 ? 16.721 1.410 -18.217 1.00 96.75 96 PRO A C 1
ATOM 792 O O . PRO A 1 96 ? 17.401 0.764 -19.013 1.00 96.75 96 PRO A O 1
ATOM 795 N N . GLN A 1 97 ? 15.453 1.699 -18.479 1.00 97.81 97 GLN A N 1
ATOM 796 C CA . GLN A 1 97 ? 14.777 1.245 -19.688 1.00 97.81 97 GLN A CA 1
ATOM 797 C C . GLN A 1 97 ? 14.380 2.426 -20.570 1.00 97.81 97 GLN A C 1
ATOM 799 O O . GLN A 1 97 ? 14.043 3.505 -20.094 1.00 97.81 97 GLN A O 1
ATOM 804 N N . THR A 1 98 ? 14.335 2.189 -21.880 1.00 96.25 98 THR A N 1
ATOM 805 C CA . THR A 1 98 ? 13.945 3.198 -22.880 1.00 96.25 98 THR A CA 1
ATOM 806 C C . THR A 1 98 ? 12.433 3.352 -23.049 1.00 96.25 98 THR A C 1
ATOM 808 O O . THR A 1 98 ? 11.975 4.210 -23.793 1.00 96.25 98 THR A O 1
ATOM 811 N N . SER A 1 99 ? 11.626 2.511 -22.394 1.00 96.94 99 SER A N 1
ATOM 812 C CA . SER A 1 99 ? 10.166 2.604 -22.470 1.00 96.94 99 SER A CA 1
ATOM 813 C C . SER A 1 99 ? 9.511 2.267 -21.141 1.00 96.94 99 SER A C 1
ATOM 815 O O . SER A 1 99 ? 9.939 1.351 -20.431 1.00 96.94 99 SER A O 1
ATOM 817 N N . LEU A 1 100 ? 8.402 2.950 -20.859 1.00 94.25 100 LEU A N 1
ATOM 818 C CA . LEU A 1 100 ? 7.622 2.780 -19.635 1.00 94.25 100 LEU A CA 1
ATOM 819 C C . LEU A 1 100 ? 7.155 1.335 -19.435 1.00 94.25 100 LEU A C 1
ATOM 821 O O . LEU A 1 100 ? 7.223 0.790 -18.337 1.00 94.25 100 LEU A O 1
ATOM 825 N N . ASN A 1 101 ? 6.734 0.671 -20.511 1.00 92.62 101 ASN A N 1
ATOM 826 C CA . ASN A 1 101 ? 6.279 -0.715 -20.438 1.00 92.62 101 ASN A CA 1
ATOM 827 C C . ASN A 1 101 ? 7.416 -1.690 -20.102 1.00 92.62 101 ASN A C 1
ATOM 829 O O . ASN A 1 101 ? 7.192 -2.628 -19.334 1.00 92.62 101 ASN A O 1
ATOM 833 N N . LYS A 1 102 ? 8.631 -1.480 -20.633 1.00 94.50 102 LYS A N 1
ATOM 834 C CA . LYS A 1 102 ? 9.805 -2.291 -20.266 1.00 94.50 102 LYS A CA 1
ATOM 835 C C . LYS A 1 102 ? 10.209 -2.036 -18.815 1.00 94.50 102 LYS A C 1
ATOM 837 O O . LYS A 1 102 ? 10.364 -3.003 -18.072 1.00 94.50 102 LYS A O 1
ATOM 842 N N . ALA A 1 103 ? 10.267 -0.771 -18.396 1.00 93.69 103 ALA A N 1
ATOM 843 C CA . ALA A 1 103 ? 10.565 -0.384 -17.017 1.00 93.69 103 ALA A CA 1
ATOM 844 C C . ALA A 1 103 ? 9.588 -1.030 -16.022 1.00 93.69 103 ALA A C 1
ATOM 846 O O . ALA A 1 103 ? 10.006 -1.718 -15.092 1.00 93.69 103 ALA A O 1
ATOM 847 N N . ARG A 1 104 ? 8.274 -0.935 -16.279 1.00 90.88 104 ARG A N 1
ATOM 848 C CA . ARG A 1 104 ? 7.232 -1.570 -15.452 1.00 90.88 104 ARG A CA 1
ATOM 849 C C . ARG A 1 104 ? 7.390 -3.082 -15.384 1.00 90.88 104 ARG A C 1
ATOM 851 O O . ARG A 1 104 ? 7.272 -3.664 -14.309 1.00 90.88 104 ARG A O 1
ATOM 858 N N . LYS A 1 105 ? 7.632 -3.738 -16.526 1.00 88.88 105 LYS A N 1
ATOM 859 C CA . LYS A 1 105 ? 7.831 -5.194 -16.584 1.00 88.88 105 LYS A CA 1
ATOM 860 C C . LYS A 1 105 ? 9.061 -5.621 -15.783 1.00 88.88 105 LYS A C 1
ATOM 862 O O . LYS A 1 105 ? 8.986 -6.633 -15.086 1.00 88.88 105 LYS A O 1
ATOM 867 N N . LEU A 1 106 ? 10.156 -4.867 -15.875 1.00 89.69 106 LEU A N 1
ATOM 868 C CA . LEU A 1 106 ? 11.392 -5.147 -15.152 1.00 89.69 106 LEU A CA 1
ATOM 869 C C . LEU A 1 106 ? 11.209 -4.949 -13.645 1.00 89.69 106 LEU A C 1
ATOM 871 O O . LEU A 1 106 ? 11.469 -5.889 -12.892 1.00 89.69 106 LEU A O 1
ATOM 875 N N . LEU A 1 107 ? 10.656 -3.803 -13.228 1.00 87.44 107 LEU A N 1
ATOM 876 C CA . LEU A 1 107 ? 10.325 -3.514 -11.830 1.00 87.44 107 LEU A CA 1
ATOM 877 C C . LEU A 1 107 ? 9.465 -4.642 -11.249 1.00 87.44 107 LEU A C 1
ATOM 879 O O . LEU A 1 107 ? 9.843 -5.289 -10.279 1.00 87.44 107 LEU A O 1
ATOM 883 N N . LYS A 1 108 ? 8.358 -4.969 -11.923 1.00 83.62 108 LYS A N 1
ATOM 884 C CA . LYS A 1 108 ? 7.416 -6.019 -11.513 1.00 83.62 108 LYS A CA 1
ATOM 885 C C . LYS A 1 108 ? 8.048 -7.415 -11.420 1.00 83.62 108 LYS A C 1
ATOM 887 O O . LYS A 1 108 ? 7.507 -8.285 -10.744 1.00 83.62 108 LYS A O 1
ATOM 892 N N . LYS A 1 109 ? 9.139 -7.678 -12.147 1.00 83.88 109 LYS A N 1
ATOM 893 C CA . LYS A 1 109 ? 9.826 -8.981 -12.163 1.00 83.88 109 LYS A CA 1
ATOM 894 C C . LYS A 1 109 ? 10.927 -9.077 -11.105 1.00 83.88 109 LYS A C 1
ATOM 896 O O . LYS A 1 109 ? 11.205 -10.181 -10.645 1.00 83.88 109 LYS A O 1
ATOM 901 N N . LYS A 1 110 ? 11.597 -7.966 -10.793 1.00 84.06 110 LYS A N 1
ATOM 902 C CA . LYS A 1 110 ? 12.862 -7.962 -10.042 1.00 84.06 110 LYS A CA 1
ATOM 903 C C . LYS A 1 110 ? 12.789 -7.248 -8.697 1.00 84.06 110 LYS A C 1
ATOM 905 O O . LYS A 1 110 ? 13.631 -7.512 -7.847 1.00 84.06 110 LYS A O 1
ATOM 910 N N . VAL A 1 111 ? 11.798 -6.386 -8.492 1.00 83.44 111 VAL A N 1
ATOM 911 C CA . VAL A 1 111 ? 11.668 -5.578 -7.280 1.00 83.44 111 VAL A CA 1
ATOM 912 C C . VAL A 1 111 ? 10.498 -6.075 -6.440 1.00 83.44 111 VAL A C 1
ATOM 914 O O . VAL A 1 111 ? 9.359 -6.131 -6.900 1.00 83.44 111 VAL A O 1
ATOM 917 N N . PHE A 1 112 ? 10.795 -6.423 -5.188 1.00 84.62 112 PHE A N 1
ATOM 918 C CA . PHE A 1 112 ? 9.818 -6.825 -4.179 1.00 84.62 112 PHE A CA 1
ATOM 919 C C . PHE A 1 112 ? 9.874 -5.820 -3.027 1.00 84.62 112 PHE A C 1
ATOM 921 O O . PHE A 1 112 ? 10.805 -5.837 -2.226 1.00 84.62 112 PHE A O 1
ATOM 928 N N . ILE A 1 113 ? 8.893 -4.923 -2.969 1.00 83.94 113 ILE A N 1
ATOM 929 C CA . ILE A 1 113 ? 8.811 -3.839 -1.983 1.00 83.94 113 ILE A CA 1
ATOM 930 C C . ILE A 1 113 ? 7.345 -3.575 -1.625 1.00 83.94 113 ILE A C 1
ATOM 932 O O . ILE A 1 113 ? 6.461 -3.767 -2.459 1.00 83.94 113 ILE A O 1
ATOM 936 N N . ASN A 1 114 ? 7.062 -3.148 -0.391 1.00 85.81 114 ASN A N 1
ATOM 937 C CA . ASN A 1 114 ? 5.717 -2.675 -0.054 1.00 85.81 114 ASN A CA 1
ATOM 938 C C . ASN A 1 114 ? 5.521 -1.225 -0.510 1.00 85.81 114 ASN A C 1
ATOM 940 O O . ASN A 1 114 ? 6.465 -0.445 -0.586 1.00 85.81 114 ASN A O 1
ATOM 944 N N . ILE A 1 115 ? 4.274 -0.867 -0.804 1.00 87.69 115 ILE A N 1
ATOM 945 C CA . ILE A 1 115 ? 3.935 0.428 -1.401 1.00 87.69 115 ILE A CA 1
ATOM 946 C C . ILE A 1 115 ? 4.322 1.618 -0.510 1.00 87.69 115 ILE A C 1
ATOM 948 O O . ILE A 1 115 ? 4.765 2.637 -1.025 1.00 87.69 115 ILE A O 1
ATOM 952 N N . PHE A 1 116 ? 4.207 1.472 0.814 1.00 87.50 116 PHE A N 1
ATOM 953 C CA . PHE A 1 116 ? 4.543 2.529 1.766 1.00 87.50 116 PHE A CA 1
ATOM 954 C C . PHE A 1 116 ? 6.045 2.804 1.768 1.00 87.50 116 PHE A C 1
ATOM 956 O O . PHE A 1 116 ? 6.459 3.955 1.711 1.00 87.50 116 PHE A O 1
ATOM 963 N N . ASP A 1 117 ? 6.862 1.750 1.775 1.00 86.19 117 ASP A N 1
ATOM 964 C CA . ASP A 1 117 ? 8.316 1.873 1.703 1.00 86.19 117 ASP A CA 1
ATOM 965 C C . ASP A 1 117 ? 8.771 2.424 0.342 1.00 86.19 117 ASP A C 1
ATOM 967 O O . ASP A 1 117 ? 9.678 3.252 0.297 1.00 86.19 117 ASP A O 1
ATOM 971 N N . LEU A 1 118 ? 8.113 2.029 -0.756 1.00 87.50 118 LEU A N 1
ATOM 972 C CA . LEU A 1 118 ? 8.384 2.577 -2.089 1.00 87.50 118 LEU A CA 1
ATOM 973 C C . LEU A 1 118 ? 8.077 4.076 -2.152 1.00 87.50 118 LEU A C 1
ATOM 975 O O . LEU A 1 118 ? 8.922 4.851 -2.586 1.00 87.50 118 LEU A O 1
ATOM 979 N N . ALA A 1 119 ? 6.896 4.485 -1.687 1.00 88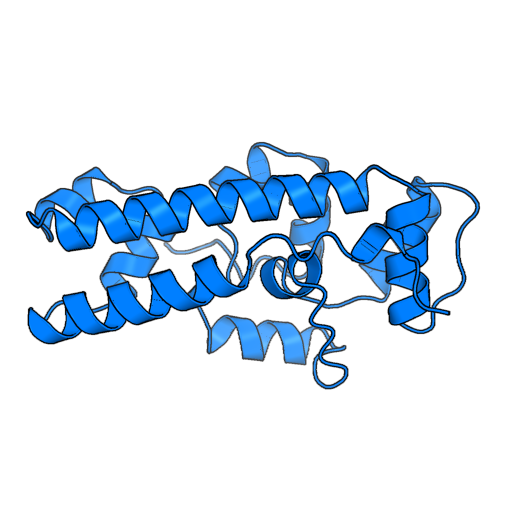.50 119 ALA A N 1
ATOM 980 C CA . ALA A 1 119 ? 6.517 5.892 -1.641 1.00 88.50 119 ALA A CA 1
ATOM 981 C C . ALA A 1 119 ? 7.451 6.711 -0.732 1.00 88.50 119 ALA A C 1
ATOM 983 O O . ALA A 1 119 ? 7.676 7.888 -0.984 1.00 88.50 119 ALA A O 1
ATOM 984 N N . ALA A 1 120 ? 8.014 6.085 0.309 1.00 84.88 120 ALA A N 1
ATOM 985 C CA . ALA A 1 120 ? 8.857 6.752 1.298 1.00 84.88 120 ALA A CA 1
ATOM 986 C C . ALA A 1 120 ? 10.344 6.752 0.923 1.00 84.88 120 ALA A C 1
ATOM 988 O O . ALA A 1 120 ? 11.162 7.232 1.707 1.00 84.88 120 ALA A O 1
ATOM 989 N N . GLY A 1 121 ? 10.717 6.136 -0.202 1.00 83.88 121 GLY A N 1
ATOM 990 C CA . GLY A 1 121 ? 12.116 5.943 -0.572 1.00 83.88 121 GLY A CA 1
ATOM 991 C C . GLY A 1 121 ? 12.907 5.057 0.404 1.00 83.88 121 GLY A C 1
ATOM 992 O O . GLY A 1 121 ? 14.126 5.184 0.510 1.00 83.88 121 GLY A O 1
ATOM 993 N N . ARG A 1 122 ? 12.237 4.172 1.156 1.00 84.69 122 ARG A N 1
ATOM 994 C CA . ARG A 1 122 ? 12.856 3.303 2.171 1.00 84.69 122 ARG A CA 1
ATOM 995 C C . ARG A 1 122 ? 13.160 1.926 1.587 1.00 84.69 122 ARG A C 1
ATOM 997 O O . ARG A 1 122 ? 12.368 0.993 1.674 1.00 84.69 122 ARG A O 1
ATOM 1004 N N . TYR A 1 123 ? 14.339 1.778 0.999 1.00 79.06 123 TYR A N 1
ATOM 1005 C CA . TYR A 1 123 ? 14.709 0.571 0.257 1.00 79.06 123 TYR A CA 1
ATOM 1006 C C . TYR A 1 123 ? 15.488 -0.433 1.121 1.00 79.06 123 TYR A C 1
ATOM 1008 O O . TYR A 1 123 ? 16.715 -0.525 1.048 1.00 79.06 123 TYR A O 1
ATOM 1016 N N . ASP A 1 124 ? 14.782 -1.216 1.946 1.00 70.50 124 ASP A N 1
ATOM 1017 C CA . ASP A 1 124 ? 15.410 -2.283 2.742 1.00 70.50 124 ASP A CA 1
ATOM 1018 C C . ASP A 1 124 ? 15.882 -3.442 1.843 1.00 70.50 124 ASP A C 1
ATOM 1020 O O . ASP A 1 124 ? 15.105 -4.292 1.390 1.00 70.50 124 ASP A O 1
ATOM 1024 N N . ARG A 1 125 ? 17.199 -3.500 1.613 1.00 66.06 125 ARG A N 1
ATOM 1025 C CA . ARG A 1 125 ? 17.848 -4.523 0.780 1.00 66.06 125 ARG A CA 1
ATOM 1026 C C . ARG A 1 125 ? 17.663 -5.948 1.317 1.00 66.06 125 ARG A C 1
ATOM 1028 O O . ARG A 1 125 ? 17.739 -6.891 0.531 1.00 66.06 125 ARG A O 1
ATOM 1035 N N . ARG A 1 126 ? 17.353 -6.131 2.608 1.00 58.88 126 ARG A N 1
ATOM 1036 C CA . ARG A 1 126 ? 17.125 -7.455 3.222 1.00 58.88 126 ARG A CA 1
ATOM 1037 C C . ARG A 1 126 ? 15.798 -8.096 2.792 1.00 58.88 126 ARG A C 1
ATOM 1039 O O . ARG A 1 126 ? 15.596 -9.286 3.016 1.00 58.88 126 ARG A O 1
ATOM 1046 N N . ARG A 1 127 ? 14.893 -7.336 2.156 1.00 61.22 127 ARG A N 1
ATOM 1047 C CA . ARG A 1 127 ? 13.535 -7.775 1.770 1.00 61.22 127 ARG A CA 1
ATOM 1048 C C . ARG A 1 127 ? 13.349 -7.991 0.267 1.00 61.22 127 ARG A C 1
ATOM 1050 O O . ARG A 1 127 ? 12.220 -8.134 -0.188 1.00 61.22 127 ARG A O 1
ATOM 1057 N N . ARG A 1 128 ? 14.441 -8.090 -0.501 1.00 68.50 128 ARG A N 1
ATOM 1058 C CA . ARG A 1 128 ? 14.446 -8.256 -1.971 1.00 68.50 128 ARG A CA 1
ATOM 1059 C C . ARG A 1 128 ? 13.921 -9.617 -2.475 1.00 68.50 128 ARG A C 1
ATOM 1061 O O . ARG A 1 128 ? 14.144 -9.967 -3.627 1.00 68.50 128 ARG A O 1
ATOM 1068 N N . THR A 1 129 ? 13.225 -10.402 -1.651 1.00 80.00 129 THR A N 1
ATOM 1069 C CA . THR A 1 129 ? 12.583 -11.657 -2.071 1.00 80.00 129 THR A CA 1
ATOM 1070 C C . THR A 1 129 ? 11.087 -11.606 -1.809 1.00 80.00 129 THR A C 1
ATOM 1072 O O . THR A 1 129 ? 10.627 -11.015 -0.831 1.00 80.00 129 THR A O 1
ATOM 1075 N N . ILE A 1 130 ? 10.313 -12.299 -2.646 1.00 80.75 130 ILE A N 1
ATOM 1076 C CA . ILE A 1 130 ? 8.864 -12.413 -2.457 1.00 80.75 130 ILE A CA 1
ATOM 1077 C C . ILE A 1 130 ? 8.506 -13.016 -1.087 1.00 80.75 130 ILE A C 1
ATOM 1079 O O . ILE A 1 130 ? 7.591 -12.538 -0.422 1.00 80.75 130 ILE A O 1
ATOM 1083 N N . GLY A 1 131 ? 9.262 -14.017 -0.619 1.00 81.88 131 GLY A N 1
ATOM 1084 C CA . GLY A 1 131 ? 9.062 -14.633 0.696 1.00 81.88 131 GLY A CA 1
ATOM 1085 C C . GLY A 1 131 ? 9.355 -13.673 1.852 1.00 81.88 131 GLY A C 1
ATOM 1086 O O . GLY A 1 131 ? 8.596 -13.631 2.823 1.00 81.88 131 GLY A O 1
ATOM 1087 N N . GLY A 1 132 ? 10.409 -12.859 1.726 1.00 83.00 132 GLY A N 1
ATOM 1088 C CA . GLY A 1 132 ? 10.744 -11.811 2.691 1.00 83.00 132 GLY A CA 1
ATOM 108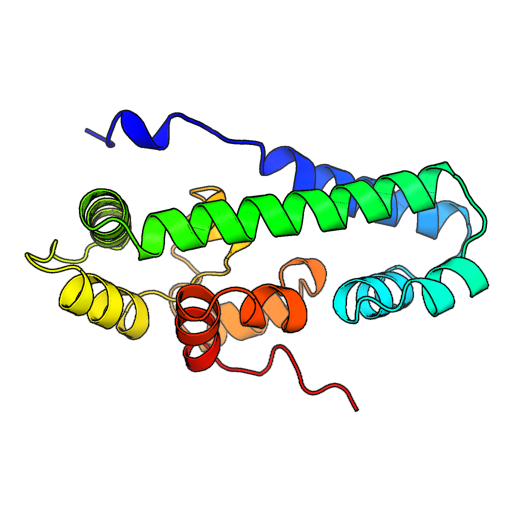9 C C . GLY A 1 132 ? 9.654 -10.744 2.783 1.00 83.00 132 GLY A C 1
ATOM 1090 O O . GLY A 1 132 ? 9.201 -10.427 3.884 1.00 83.00 132 GLY A O 1
ATOM 1091 N N . LEU A 1 133 ? 9.164 -10.261 1.637 1.00 83.81 133 LEU A N 1
ATOM 1092 C CA . LEU A 1 133 ? 8.067 -9.294 1.581 1.00 83.81 133 LEU A CA 1
ATOM 1093 C C . LEU A 1 133 ? 6.777 -9.859 2.196 1.00 83.81 133 LEU A C 1
ATOM 1095 O O . LEU A 1 133 ? 6.158 -9.200 3.030 1.00 83.81 133 LEU A O 1
ATOM 1099 N N . LYS A 1 134 ? 6.403 -11.102 1.862 1.00 84.19 134 LYS A N 1
ATOM 1100 C CA . LYS A 1 134 ? 5.225 -11.771 2.441 1.00 84.19 134 LYS A CA 1
ATOM 1101 C C . LYS A 1 134 ? 5.323 -11.907 3.960 1.00 84.19 134 LYS A C 1
ATOM 1103 O O . LYS A 1 134 ? 4.369 -11.588 4.666 1.00 84.19 134 LYS A O 1
ATOM 1108 N N . ARG A 1 135 ? 6.473 -12.352 4.481 1.00 85.31 135 ARG A N 1
ATOM 1109 C CA . ARG A 1 135 ? 6.703 -12.470 5.932 1.00 85.31 135 ARG A CA 1
ATOM 1110 C C . ARG A 1 135 ? 6.606 -11.110 6.619 1.00 85.31 135 ARG A C 1
ATOM 1112 O O . ARG A 1 135 ? 5.962 -10.997 7.659 1.00 85.31 135 ARG A O 1
ATOM 1119 N N . TYR A 1 136 ? 7.195 -10.078 6.019 1.00 85.06 136 TYR A N 1
ATOM 1120 C CA . TYR A 1 136 ? 7.125 -8.721 6.548 1.00 85.06 136 TYR A CA 1
ATOM 1121 C C . TYR A 1 136 ? 5.680 -8.213 6.631 1.00 85.06 136 TYR A C 1
ATOM 1123 O O . TYR A 1 136 ? 5.253 -7.775 7.696 1.00 85.06 136 TYR A O 1
ATOM 1131 N N . LEU A 1 137 ? 4.907 -8.332 5.549 1.00 85.88 137 LEU A N 1
ATOM 1132 C CA . LEU A 1 137 ? 3.507 -7.895 5.502 1.00 85.88 137 LEU A CA 1
ATOM 1133 C C . LEU A 1 137 ? 2.590 -8.725 6.405 1.00 85.88 137 LEU A C 1
ATOM 1135 O O . LEU A 1 137 ? 1.580 -8.218 6.901 1.00 85.88 137 LEU A O 1
ATOM 1139 N N . ARG A 1 138 ? 2.936 -9.992 6.659 1.00 84.75 138 ARG A N 1
ATOM 1140 C CA . ARG A 1 138 ? 2.246 -10.818 7.653 1.00 84.75 138 ARG A CA 1
ATOM 1141 C C . ARG A 1 138 ? 2.369 -10.210 9.047 1.00 84.75 138 ARG A C 1
ATOM 1143 O O . ARG A 1 138 ? 1.349 -10.007 9.695 1.00 84.75 138 ARG A O 1
ATOM 1150 N N . ASN A 1 139 ? 3.594 -9.867 9.435 1.00 87.25 139 ASN A N 1
ATOM 1151 C CA . ASN A 1 139 ? 3.919 -9.312 10.750 1.00 87.25 139 ASN A CA 1
ATOM 1152 C C . ASN A 1 139 ? 3.567 -7.820 10.882 1.00 87.25 139 ASN A C 1
ATOM 1154 O O . ASN A 1 139 ? 3.495 -7.303 11.991 1.00 87.25 139 ASN A O 1
ATOM 1158 N N . ASN A 1 140 ? 3.342 -7.126 9.763 1.00 87.06 140 ASN A N 1
ATOM 1159 C CA . ASN A 1 140 ? 3.020 -5.699 9.711 1.00 87.06 140 ASN A CA 1
ATOM 1160 C C . ASN A 1 140 ? 1.727 -5.486 8.908 1.00 87.06 140 ASN A C 1
ATOM 1162 O O . ASN A 1 140 ? 1.774 -4.970 7.789 1.00 87.06 140 ASN A O 1
ATOM 1166 N N . PRO A 1 141 ? 0.557 -5.884 9.444 1.00 86.38 141 PRO A N 1
ATOM 1167 C CA . PRO A 1 141 ? -0.711 -5.812 8.717 1.00 86.38 141 PRO A CA 1
ATOM 1168 C C . PRO A 1 141 ? -1.084 -4.384 8.299 1.00 86.38 141 PRO A C 1
ATOM 1170 O O . PRO A 1 141 ? -1.720 -4.198 7.268 1.00 86.38 141 PRO A O 1
ATOM 1173 N N . HIS A 1 142 ? -0.627 -3.368 9.035 1.00 88.06 142 HIS A N 1
ATOM 1174 C CA . HIS A 1 142 ? -0.840 -1.960 8.699 1.00 88.06 142 HIS A CA 1
ATOM 1175 C C . HIS A 1 142 ? -0.049 -1.514 7.460 1.00 88.06 142 HIS A C 1
ATOM 1177 O O . HIS A 1 142 ? -0.361 -0.483 6.885 1.00 88.06 142 HIS A O 1
ATOM 1183 N N . LYS A 1 143 ? 0.954 -2.275 7.009 1.00 88.00 143 LYS A N 1
ATOM 1184 C CA . LYS A 1 143 ? 1.690 -2.011 5.760 1.00 88.00 143 LYS A CA 1
ATOM 1185 C C . LYS A 1 143 ? 1.054 -2.688 4.544 1.00 88.00 143 LYS A C 1
ATOM 1187 O O . LYS A 1 143 ? 1.596 -2.608 3.442 1.00 88.00 143 LYS A O 1
ATOM 1192 N N . ARG A 1 144 ? -0.084 -3.369 4.717 1.00 85.62 144 ARG A N 1
ATOM 1193 C CA . ARG A 1 144 ? -0.869 -3.914 3.606 1.00 85.62 144 ARG A CA 1
ATOM 1194 C C . ARG A 1 144 ? -1.727 -2.804 3.014 1.00 85.62 144 ARG A C 1
ATOM 1196 O O . ARG A 1 144 ? -2.391 -2.078 3.746 1.00 85.62 144 ARG A O 1
ATOM 1203 N N . TYR A 1 145 ? -1.690 -2.674 1.694 1.00 85.75 145 TYR A N 1
ATOM 1204 C CA . TYR A 1 145 ? -2.480 -1.667 0.998 1.00 85.75 145 TYR A CA 1
ATOM 1205 C C . TYR A 1 145 ? -3.903 -2.184 0.734 1.00 85.75 145 TYR A C 1
ATOM 1207 O O . TYR A 1 145 ? -4.025 -3.323 0.271 1.00 85.75 145 TYR A O 1
ATOM 1215 N N . PRO A 1 146 ? -4.961 -1.399 1.008 1.00 82.38 146 PRO A N 1
ATOM 1216 C CA . PRO A 1 146 ? -6.339 -1.820 0.756 1.00 82.38 146 PRO A CA 1
ATOM 1217 C C . PRO A 1 146 ? -6.615 -2.109 -0.725 1.00 82.38 146 PRO A C 1
ATOM 1219 O O . PRO A 1 146 ? -6.174 -1.379 -1.612 1.00 82.38 146 PRO A O 1
ATOM 1222 N N . LEU A 1 147 ? -7.380 -3.167 -1.001 1.00 78.69 147 LEU A N 1
ATOM 1223 C CA . LEU A 1 147 ? -7.701 -3.610 -2.364 1.00 78.69 147 LEU A CA 1
ATOM 1224 C C . LEU A 1 147 ? -8.672 -2.653 -3.035 1.00 78.69 147 LEU A C 1
ATOM 1226 O O . LEU A 1 147 ? -8.525 -2.401 -4.224 1.00 78.69 147 LEU A O 1
ATOM 1230 N N . GLN A 1 148 ? -9.660 -2.146 -2.295 1.00 80.06 148 GLN A N 1
ATOM 1231 C CA . GLN A 1 148 ? -10.615 -1.169 -2.823 1.00 80.06 148 GLN A CA 1
ATOM 1232 C C . GLN A 1 148 ? -9.860 0.051 -3.371 1.00 80.06 148 GLN A C 1
ATOM 1234 O O . GLN A 1 148 ? -9.968 0.329 -4.562 1.00 80.06 148 GLN A O 1
ATOM 1239 N N . LEU A 1 149 ? -8.954 0.632 -2.574 1.00 81.94 149 LEU A N 1
ATOM 1240 C CA . LEU A 1 149 ? -8.082 1.727 -3.021 1.00 81.94 149 LEU A CA 1
ATOM 1241 C C . LEU A 1 149 ? -7.174 1.329 -4.196 1.00 81.94 149 LEU A C 1
ATOM 1243 O O . LEU A 1 149 ? -6.938 2.112 -5.110 1.00 81.94 149 LEU A O 1
ATOM 1247 N N . ALA A 1 150 ? -6.656 0.097 -4.214 1.00 83.38 150 ALA A N 1
ATOM 1248 C CA . ALA A 1 150 ? -5.854 -0.371 -5.344 1.00 83.38 150 ALA A CA 1
ATOM 1249 C C . ALA A 1 150 ? -6.663 -0.426 -6.653 1.00 83.38 150 ALA A C 1
ATOM 1251 O O . ALA A 1 150 ? -6.141 -0.047 -7.701 1.00 83.38 150 ALA A O 1
ATOM 1252 N N . LYS A 1 151 ? -7.921 -0.886 -6.597 1.00 83.69 151 LYS A N 1
ATOM 1253 C CA . LYS A 1 151 ? -8.820 -1.051 -7.753 1.00 83.69 151 LYS A CA 1
ATOM 1254 C C . LYS A 1 151 ? -9.213 0.269 -8.407 1.00 83.69 151 LYS A C 1
ATOM 1256 O O . LYS A 1 151 ? -9.447 0.301 -9.613 1.00 83.69 151 LYS A O 1
ATOM 1261 N N . GLU A 1 152 ? -9.220 1.361 -7.651 1.00 84.50 152 GLU A N 1
ATOM 1262 C CA . GLU A 1 152 ? -9.437 2.709 -8.188 1.00 84.50 152 GLU A CA 1
ATOM 1263 C C . GLU A 1 152 ? -8.331 3.121 -9.179 1.00 84.50 152 GLU A C 1
ATOM 1265 O O . GLU A 1 152 ? -8.520 4.010 -10.011 1.00 84.50 152 GLU A O 1
ATOM 1270 N N . ASN A 1 153 ? -7.181 2.432 -9.168 1.00 82.50 153 ASN A N 1
ATOM 1271 C CA . ASN A 1 153 ? -6.073 2.697 -10.072 1.00 82.50 153 ASN A CA 1
ATOM 1272 C C . ASN A 1 153 ? -5.511 1.424 -10.718 1.00 82.50 153 ASN A C 1
ATOM 1274 O O . ASN A 1 153 ? -4.614 0.776 -10.183 1.00 82.50 153 ASN A O 1
ATOM 1278 N N . LYS A 1 154 ? -5.935 1.134 -11.956 1.00 82.50 154 LYS A N 1
ATOM 1279 C CA . LYS A 1 154 ? -5.519 -0.064 -12.718 1.00 82.50 154 LYS A CA 1
ATOM 1280 C C . LYS A 1 154 ? -4.005 -0.303 -12.771 1.00 82.50 154 LYS A C 1
ATOM 1282 O O . LYS A 1 154 ? -3.564 -1.451 -12.767 1.00 82.50 154 LYS A O 1
ATOM 1287 N N . VAL A 1 155 ? -3.189 0.754 -12.853 1.00 81.50 155 VAL A N 1
ATOM 1288 C CA . VAL A 1 155 ? -1.719 0.618 -12.890 1.00 81.50 155 VAL A CA 1
ATOM 1289 C C . VAL A 1 155 ? -1.202 0.108 -11.546 1.00 81.50 155 VAL A C 1
ATOM 1291 O O . VAL A 1 155 ? -0.355 -0.789 -11.512 1.00 81.50 155 VAL A O 1
ATOM 1294 N N . LEU A 1 156 ? -1.743 0.649 -10.454 1.00 83.56 156 LEU A N 1
ATOM 1295 C CA . LEU A 1 156 ? -1.404 0.250 -9.098 1.00 83.56 156 LEU A CA 1
ATOM 1296 C C . LEU A 1 156 ? -1.931 -1.153 -8.778 1.00 83.56 156 LEU A C 1
ATOM 1298 O O . LEU A 1 156 ? -1.166 -1.996 -8.312 1.00 83.56 156 LEU A O 1
ATOM 1302 N N . GLU A 1 157 ? -3.188 -1.442 -9.119 1.00 84.25 157 GLU A N 1
ATOM 1303 C CA . GLU A 1 157 ? -3.783 -2.776 -9.019 1.00 84.25 157 GLU A CA 1
ATOM 1304 C C . GLU A 1 157 ? -2.900 -3.819 -9.719 1.00 84.25 157 GLU A C 1
ATOM 1306 O O . GLU A 1 157 ? -2.476 -4.798 -9.109 1.00 84.25 157 GLU A O 1
ATOM 1311 N N . CYS A 1 158 ? -2.520 -3.574 -10.978 1.00 77.81 158 CYS A N 1
ATOM 1312 C CA . CYS A 1 158 ? -1.680 -4.484 -11.756 1.00 77.81 158 CYS A CA 1
ATOM 1313 C C . CYS A 1 158 ? -0.294 -4.720 -11.141 1.00 77.81 158 CYS A C 1
ATOM 1315 O O . CYS A 1 158 ? 0.281 -5.805 -11.321 1.00 77.81 158 CYS A O 1
ATOM 1317 N N . PHE A 1 159 ? 0.272 -3.709 -10.480 1.00 78.75 159 PHE A N 1
ATOM 1318 C CA . PHE A 1 159 ? 1.547 -3.800 -9.775 1.00 78.75 159 PHE A CA 1
ATOM 1319 C C . PHE A 1 159 ? 1.412 -4.663 -8.513 1.00 78.75 159 PHE A C 1
ATOM 1321 O O . PHE A 1 159 ? 2.181 -5.611 -8.335 1.00 78.75 159 PHE A O 1
ATOM 1328 N N . LEU A 1 160 ? 0.373 -4.421 -7.710 1.00 76.69 160 LEU A N 1
ATOM 1329 C CA . LEU A 1 160 ? 0.089 -5.159 -6.478 1.00 76.69 160 LEU A CA 1
ATOM 1330 C C . LEU A 1 160 ? -0.348 -6.618 -6.745 1.00 76.69 160 LEU A C 1
ATOM 1332 O O . LEU A 1 160 ? 0.078 -7.520 -6.025 1.00 76.69 160 LEU A O 1
ATOM 1336 N N . CYS A 1 161 ? -1.084 -6.890 -7.834 1.00 67.88 161 CYS A N 1
ATOM 1337 C CA . CYS A 1 161 ? -1.568 -8.227 -8.236 1.00 67.88 161 CYS A CA 1
ATOM 1338 C C . CYS A 1 161 ? -0.499 -9.311 -8.324 1.00 67.88 161 CYS A C 1
ATOM 1340 O O . CYS A 1 161 ? -0.741 -10.454 -7.940 1.00 67.88 161 CYS A O 1
ATOM 1342 N N . LYS A 1 162 ? 0.701 -8.978 -8.800 1.00 58.66 162 LYS A N 1
ATOM 1343 C CA . LYS A 1 162 ? 1.754 -9.984 -9.017 1.00 58.66 162 LYS A CA 1
ATOM 1344 C C . LYS A 1 162 ? 2.722 -10.125 -7.842 1.00 58.66 162 LYS A C 1
ATOM 1346 O O . LYS A 1 162 ? 3.446 -11.112 -7.792 1.00 58.66 162 LYS A O 1
ATOM 1351 N N . MET A 1 163 ? 2.696 -9.205 -6.874 1.00 56.53 163 MET A N 1
ATOM 1352 C CA . MET A 1 163 ? 3.456 -9.343 -5.620 1.00 56.53 163 MET A CA 1
ATOM 1353 C C . MET A 1 163 ? 2.831 -10.361 -4.647 1.00 56.53 163 MET A C 1
ATOM 1355 O O . MET A 1 163 ? 3.353 -10.586 -3.557 1.00 56.53 163 MET A O 1
ATOM 1359 N N . GLY A 1 164 ? 1.770 -11.044 -5.088 1.00 49.38 164 GLY A N 1
ATOM 1360 C CA . GLY A 1 164 ? 1.052 -12.066 -4.349 1.00 49.38 164 GLY A CA 1
ATOM 1361 C C . GLY A 1 164 ? -0.121 -11.448 -3.605 1.00 49.38 164 GLY A C 1
ATOM 1362 O O . GLY A 1 164 ? 0.061 -10.819 -2.566 1.00 49.38 164 GLY A O 1
ATOM 1363 N N . TYR A 1 165 ? -1.330 -11.678 -4.114 1.00 47.38 165 TYR A N 1
ATOM 1364 C CA . TYR A 1 165 ? -2.585 -11.511 -3.377 1.00 47.38 165 TYR A CA 1
ATOM 1365 C C . TYR A 1 165 ? -2.697 -12.537 -2.230 1.00 47.38 165 TYR A C 1
ATOM 1367 O O . TYR A 1 165 ? -3.621 -13.333 -2.175 1.00 47.38 165 TYR A O 1
ATOM 1375 N N . ASP A 1 166 ? -1.771 -12.468 -1.273 1.00 41.22 166 ASP A N 1
ATOM 1376 C CA . ASP A 1 166 ? -2.059 -12.800 0.130 1.00 41.22 166 ASP A CA 1
ATOM 1377 C C . ASP A 1 166 ? -2.501 -11.534 0.894 1.00 41.22 166 ASP A C 1
ATOM 1379 O O . ASP A 1 166 ? -2.526 -11.509 2.124 1.00 41.22 166 ASP A O 1
ATOM 1383 N N . ILE A 1 167 ? -2.819 -10.448 0.173 1.00 43.81 167 ILE A N 1
ATOM 1384 C CA . ILE A 1 167 ? -3.313 -9.214 0.780 1.00 43.81 167 ILE A CA 1
ATOM 1385 C C . ILE A 1 167 ? -4.836 -9.220 0.932 1.00 43.81 167 ILE A C 1
ATOM 1387 O O . ILE A 1 167 ? -5.259 -8.807 2.002 1.00 43.81 167 ILE A O 1
ATOM 1391 N N . ILE A 1 168 ? -5.670 -9.724 0.005 1.00 34.22 168 ILE A N 1
ATOM 1392 C CA . ILE A 1 168 ? -7.141 -9.737 0.201 1.00 34.22 168 ILE A CA 1
ATOM 1393 C C . ILE A 1 168 ? -7.793 -11.009 -0.361 1.00 34.22 168 ILE A C 1
ATOM 1395 O O . ILE A 1 168 ? -8.193 -11.082 -1.519 1.00 34.22 168 ILE A O 1
ATOM 1399 N N . ARG A 1 169 ? -7.906 -12.008 0.516 1.00 25.20 169 ARG A N 1
ATOM 1400 C CA . ARG A 1 169 ? -9.140 -12.765 0.762 1.00 25.20 169 ARG A CA 1
ATOM 1401 C C . ARG A 1 169 ? -9.191 -13.012 2.265 1.00 25.20 169 ARG A C 1
ATOM 1403 O O . ARG A 1 169 ? -8.589 -13.957 2.760 1.00 25.20 169 ARG A O 1
ATOM 1410 N N . PHE A 1 170 ? -9.846 -12.111 2.983 1.00 27.47 170 PHE A N 1
ATOM 1411 C CA . PHE A 1 170 ? -10.476 -12.489 4.237 1.00 27.47 170 PHE A CA 1
ATOM 1412 C C . PHE A 1 170 ? -11.913 -12.849 3.869 1.00 27.47 170 PHE A C 1
ATOM 1414 O O . PHE A 1 170 ? -12.616 -12.021 3.289 1.00 27.47 170 PHE A O 1
ATOM 1421 N N . TYR A 1 171 ? -12.257 -14.118 4.083 1.00 32.75 171 TYR A N 1
ATOM 1422 C CA . TYR A 1 171 ? -13.613 -14.480 4.475 1.00 32.75 171 TYR A CA 1
ATOM 1423 C C . TYR A 1 171 ? -13.861 -13.933 5.884 1.00 32.75 171 TYR A C 1
ATOM 1425 O O . TYR A 1 171 ? -12.862 -13.822 6.642 1.00 32.75 171 TYR A O 1
#

Sequence (171 aa):
MPPQQLSQSLQLSSYDYYIRELKIELQNRGINFNNILRLINNQDFEGISAIVNDDIINYLIDRIVYERDIVGRVVSNILRTLELLNDVLIIFDLEPQTSLNKARKLLKKKVFINIFDLAAGRYDRRRRTIGGLKRYLRNNPHKRYPLQLAKENKVLECFLCKMGYDIIRFY

Radius of gyration: 16.95 Å; chains: 1; bounding box: 45×31×49 Å

Organism: NCBI:txid1070528